Protein AF-A0A916ITU7-F1 (afdb_monomer_lite)

Radius of gyration: 20.78 Å; chains: 1; bounding box: 28×29×73 Å

pLDDT: mean 71.03, std 18.31, range [35.09, 93.81]

Sequence (74 aa):
MKPANARGLALARSDIDVLGKEVAGFDPNRYFDQQDLQAARGAAQRWPLLAGLLGYESDVPALVRDQAPTRAPA

Structure (mmCIF, N/CA/C/O backbone):
data_AF-A0A916ITU7-F1
#
_entry.id   AF-A0A916ITU7-F1
#
loop_
_atom_site.group_PDB
_atom_site.id
_atom_site.type_symbol
_atom_site.label_atom_id
_atom_site.label_alt_id
_atom_site.label_comp_id
_atom_site.label_asym_id
_atom_site.label_entity_id
_atom_site.label_seq_id
_atom_site.pdbx_PDB_ins_code
_atom_site.Cartn_x
_atom_site.Cartn_y
_atom_site.Cartn_z
_atom_site.occupancy
_atom_site.B_iso_or_equiv
_atom_site.auth_seq_id
_atom_site.auth_comp_id
_atom_site.auth_asym_id
_atom_site.auth_atom_id
_atom_site.pdbx_PDB_model_num
ATOM 1 N N . MET A 1 1 ? -8.127 -15.216 -12.168 1.00 35.97 1 MET A N 1
ATOM 2 C CA . MET A 1 1 ? -8.788 -13.928 -11.859 1.00 35.97 1 MET A CA 1
ATOM 3 C C . MET A 1 1 ? -7.741 -12.987 -11.281 1.00 35.97 1 MET A C 1
ATOM 5 O O . MET A 1 1 ? -7.093 -13.370 -10.319 1.00 35.97 1 MET A O 1
ATOM 9 N N . LYS A 1 2 ? -7.516 -11.819 -11.896 1.00 35.09 2 LYS A N 1
ATOM 10 C CA . LYS A 1 2 ? -6.671 -10.747 -11.336 1.00 35.09 2 LYS A CA 1
ATOM 11 C C . LYS A 1 2 ? -7.480 -10.036 -10.240 1.00 35.09 2 LYS A C 1
ATOM 13 O O . LYS A 1 2 ? -8.670 -9.824 -10.484 1.00 35.09 2 LYS A O 1
ATOM 18 N N . PRO A 1 3 ? -6.914 -9.692 -9.070 1.00 43.78 3 PRO A N 1
ATOM 19 C CA . PRO A 1 3 ? -7.680 -8.973 -8.063 1.00 43.78 3 PRO A CA 1
ATOM 20 C C . PRO A 1 3 ? -8.113 -7.625 -8.644 1.00 43.78 3 PRO A C 1
ATOM 22 O O . PRO A 1 3 ? -7.306 -6.871 -9.188 1.00 43.78 3 PRO A O 1
ATOM 25 N N . ALA A 1 4 ? -9.418 -7.365 -8.590 1.00 49.31 4 ALA A N 1
ATOM 26 C CA . ALA A 1 4 ? -9.973 -6.059 -8.885 1.00 49.31 4 ALA A CA 1
ATOM 27 C C . ALA A 1 4 ? -9.560 -5.138 -7.735 1.00 49.31 4 ALA A C 1
ATOM 29 O O . ALA A 1 4 ? -10.057 -5.282 -6.618 1.00 49.31 4 ALA A O 1
ATOM 30 N N . ASN A 1 5 ? -8.603 -4.246 -7.990 1.00 52.34 5 ASN A N 1
ATOM 31 C CA . ASN A 1 5 ? -8.174 -3.261 -7.007 1.00 52.34 5 ASN A CA 1
ATOM 32 C C . ASN A 1 5 ? -9.390 -2.430 -6.583 1.00 52.34 5 ASN A C 1
ATOM 34 O O . ASN A 1 5 ? -10.069 -1.810 -7.403 1.00 52.34 5 ASN A O 1
ATOM 38 N N . ALA A 1 6 ? -9.696 -2.496 -5.290 1.00 49.09 6 ALA A N 1
ATOM 39 C CA . ALA A 1 6 ? -10.790 -1.775 -4.674 1.00 49.09 6 ALA A CA 1
ATOM 40 C C . ALA A 1 6 ? -10.601 -0.269 -4.893 1.00 49.09 6 ALA A C 1
ATOM 42 O O . ALA A 1 6 ? -9.559 0.269 -4.523 1.00 49.09 6 ALA A O 1
ATOM 43 N N . ARG A 1 7 ? -11.655 0.381 -5.412 1.00 48.94 7 ARG A N 1
ATOM 44 C CA . ARG A 1 7 ? -11.820 1.810 -5.768 1.00 48.94 7 ARG A CA 1
ATOM 45 C C . ARG A 1 7 ? -11.701 2.036 -7.271 1.00 48.94 7 ARG A C 1
ATOM 47 O O . ARG A 1 7 ? -10.607 2.108 -7.807 1.00 48.94 7 ARG A O 1
ATOM 54 N N . GLY A 1 8 ? -12.853 2.203 -7.924 1.00 37.72 8 GLY A N 1
ATOM 55 C CA . GLY A 1 8 ? -13.018 2.527 -9.347 1.00 37.72 8 GLY A CA 1
ATOM 56 C C . GLY A 1 8 ? -12.485 3.902 -9.768 1.00 37.72 8 GLY A C 1
ATOM 57 O O . GLY A 1 8 ? -13.157 4.634 -10.484 1.00 37.72 8 GLY A O 1
ATOM 58 N N . LEU A 1 9 ? -11.281 4.256 -9.335 1.00 47.59 9 LEU A N 1
ATOM 59 C CA . LEU A 1 9 ? -10.445 5.222 -10.017 1.00 47.59 9 LEU A CA 1
ATOM 60 C C . LEU A 1 9 ? -9.742 4.433 -11.117 1.00 47.59 9 LEU A C 1
ATOM 62 O O . LEU A 1 9 ? -9.070 3.442 -10.830 1.00 47.59 9 LEU A O 1
ATOM 66 N N . ALA A 1 10 ? -9.918 4.835 -12.377 1.00 46.75 10 ALA A N 1
ATOM 67 C CA . ALA A 1 10 ? -9.011 4.393 -13.424 1.00 46.75 10 ALA A CA 1
ATOM 68 C C . ALA A 1 10 ? -7.609 4.743 -12.925 1.00 46.75 10 ALA A C 1
ATOM 70 O O . ALA A 1 10 ? -7.300 5.925 -12.792 1.00 46.75 10 ALA A O 1
ATOM 71 N N . LEU A 1 11 ? -6.836 3.728 -12.524 1.00 51.44 11 LEU A N 1
ATOM 72 C CA . LEU A 1 11 ? -5.483 3.896 -12.019 1.00 51.44 11 LEU A CA 1
ATOM 73 C C . LEU A 1 11 ? -4.750 4.721 -13.070 1.00 51.44 11 LEU A C 1
ATOM 75 O O . LEU A 1 11 ? -4.436 4.212 -14.149 1.00 51.44 11 LEU A O 1
ATOM 79 N N . ALA A 1 12 ? -4.530 6.007 -12.780 1.00 56.41 12 ALA A N 1
ATOM 80 C CA . ALA A 1 12 ? -3.465 6.743 -13.424 1.00 56.41 12 ALA A CA 1
ATOM 81 C C . ALA A 1 12 ? -2.267 5.806 -13.325 1.00 56.41 12 ALA A C 1
ATOM 83 O O . ALA A 1 12 ? -1.958 5.338 -12.227 1.00 56.41 12 ALA A O 1
ATOM 84 N N . ARG A 1 13 ? -1.742 5.394 -14.483 1.00 59.47 13 ARG A N 1
ATOM 85 C CA . ARG A 1 13 ? -0.646 4.428 -14.571 1.00 59.47 13 ARG A CA 1
ATOM 86 C C . ARG A 1 13 ? 0.383 4.851 -13.531 1.00 59.47 13 ARG A C 1
ATOM 88 O O . ARG A 1 13 ? 0.892 5.964 -13.642 1.00 59.47 13 ARG A O 1
ATOM 95 N N . SER A 1 14 ? 0.608 4.019 -12.513 1.00 73.75 14 SER A N 1
ATOM 96 C CA . SER A 1 14 ? 1.642 4.329 -11.536 1.00 73.75 14 SER A CA 1
ATOM 97 C C . SER A 1 14 ? 2.950 4.453 -12.311 1.00 73.75 14 SER A C 1
ATOM 99 O O . SER A 1 14 ? 3.218 3.687 -13.239 1.00 73.75 14 SER A O 1
ATOM 101 N N . ASP A 1 15 ? 3.735 5.458 -11.968 1.00 78.25 15 ASP A N 1
ATOM 102 C CA . ASP A 1 15 ? 5.119 5.605 -12.400 1.00 78.25 15 ASP A CA 1
ATOM 103 C C . ASP A 1 15 ? 5.913 4.295 -12.250 1.00 78.25 15 ASP A C 1
ATOM 105 O O . ASP A 1 15 ? 6.650 3.928 -13.161 1.00 78.25 15 ASP A O 1
ATOM 109 N N . ILE A 1 16 ? 5.669 3.515 -11.195 1.00 81.69 16 ILE A N 1
ATOM 110 C CA . ILE A 1 16 ? 6.269 2.188 -10.986 1.00 81.69 16 ILE A CA 1
ATOM 111 C C . ILE A 1 16 ? 5.869 1.178 -12.076 1.00 81.69 16 ILE A C 1
ATOM 113 O O . ILE A 1 16 ? 6.718 0.441 -12.584 1.00 81.69 16 ILE A O 1
ATOM 117 N N . ASP A 1 17 ? 4.605 1.174 -12.511 1.00 82.12 17 ASP A N 1
ATOM 118 C CA . ASP A 1 17 ? 4.140 0.319 -13.616 1.00 82.12 17 ASP A CA 1
ATOM 119 C C . ASP A 1 17 ? 4.741 0.730 -14.967 1.00 82.12 17 ASP A C 1
ATOM 121 O O . ASP A 1 17 ? 4.843 -0.087 -15.890 1.00 82.12 17 ASP A O 1
ATOM 125 N N . VAL A 1 18 ? 5.078 2.013 -15.119 1.00 86.19 18 VAL A N 1
ATOM 126 C CA . VAL A 1 18 ? 5.781 2.532 -16.297 1.00 86.19 18 VAL A CA 1
ATOM 127 C C . VAL A 1 18 ? 7.239 2.082 -16.257 1.00 86.19 18 VAL A C 1
ATOM 129 O O . VAL A 1 18 ? 7.718 1.513 -17.236 1.00 86.19 18 VAL A O 1
ATOM 132 N N . LEU A 1 19 ? 7.915 2.220 -15.113 1.00 84.62 19 LEU A N 1
ATOM 133 C CA . LEU A 1 19 ? 9.295 1.761 -14.932 1.00 84.62 19 LEU A CA 1
ATOM 134 C C . LEU A 1 19 ? 9.451 0.260 -15.212 1.00 84.62 19 LEU A C 1
ATOM 136 O O . LEU A 1 19 ? 10.403 -0.133 -15.880 1.00 84.62 19 LEU A O 1
ATOM 140 N N . GLY A 1 20 ? 8.480 -0.569 -14.816 1.00 86.81 20 GLY A N 1
ATOM 141 C CA . GLY A 1 20 ? 8.465 -2.006 -15.132 1.00 86.81 20 GLY A CA 1
ATOM 142 C C . GLY A 1 20 ? 8.373 -2.366 -16.612 1.00 86.81 20 GLY A C 1
ATOM 143 O O . GLY A 1 20 ? 8.641 -3.511 -16.966 1.00 86.81 20 GLY A O 1
ATOM 144 N N . LYS A 1 21 ? 8.004 -1.424 -17.484 1.00 86.00 21 LYS A N 1
ATOM 145 C CA . LYS A 1 21 ? 7.965 -1.637 -18.941 1.00 86.00 21 LYS A CA 1
ATOM 146 C C . LYS A 1 21 ? 9.185 -1.067 -19.642 1.00 86.00 21 LYS A C 1
ATOM 148 O O . LYS A 1 21 ? 9.661 -1.667 -20.598 1.00 86.00 21 LYS A O 1
ATOM 153 N N . GLU A 1 22 ? 9.661 0.078 -19.171 1.00 90.31 22 GLU A N 1
ATOM 154 C CA . GLU A 1 22 ? 10.715 0.840 -19.841 1.00 90.31 22 GLU A CA 1
ATOM 155 C C . GLU A 1 22 ? 12.126 0.440 -19.375 1.00 90.31 22 GLU A C 1
ATOM 157 O O . GLU A 1 22 ? 13.093 0.615 -20.114 1.00 90.31 22 GLU A O 1
ATOM 162 N N . VAL A 1 23 ? 12.272 -0.116 -18.165 1.00 86.44 23 VAL A N 1
ATOM 163 C CA . VAL A 1 23 ? 13.579 -0.436 -17.574 1.00 86.44 23 VAL A CA 1
ATOM 164 C C . VAL A 1 23 ? 13.797 -1.946 -17.529 1.00 86.44 23 VAL A C 1
ATOM 166 O O . VAL A 1 23 ? 13.212 -2.668 -16.722 1.00 86.44 23 VAL A O 1
ATOM 169 N N . ALA A 1 24 ? 14.695 -2.435 -18.385 1.00 88.44 24 ALA A N 1
ATOM 170 C CA . ALA A 1 24 ? 15.083 -3.841 -18.393 1.00 88.44 24 ALA A CA 1
ATOM 171 C C . ALA A 1 24 ? 15.652 -4.269 -17.026 1.00 88.44 24 ALA A C 1
ATOM 173 O O . ALA A 1 24 ? 16.565 -3.641 -16.493 1.00 88.44 24 ALA A O 1
ATOM 174 N N . GLY A 1 25 ? 15.115 -5.358 -16.467 1.00 86.75 25 GLY A N 1
ATOM 175 C CA . GLY A 1 25 ? 15.529 -5.892 -15.164 1.00 86.75 25 GLY A CA 1
ATOM 176 C C . GLY A 1 25 ? 14.875 -5.225 -13.948 1.00 86.75 25 GLY A C 1
ATOM 177 O O . GLY A 1 25 ? 15.115 -5.676 -12.828 1.00 86.75 25 GLY A O 1
ATOM 178 N N . PHE A 1 26 ? 14.032 -4.203 -14.137 1.00 85.69 26 PHE A N 1
ATOM 179 C CA . PHE A 1 26 ? 13.201 -3.657 -13.065 1.00 85.69 26 PHE A CA 1
ATOM 180 C C . PHE A 1 26 ? 11.959 -4.533 -12.860 1.00 85.69 26 PHE A C 1
ATOM 182 O O . PHE A 1 26 ? 11.171 -4.736 -13.783 1.00 85.69 26 PHE A O 1
ATOM 189 N N . ASP A 1 27 ? 11.779 -5.046 -11.642 1.00 83.50 27 ASP A N 1
ATOM 190 C CA . ASP A 1 27 ? 10.595 -5.816 -11.258 1.00 83.50 27 ASP A CA 1
ATOM 191 C C . ASP A 1 27 ? 9.719 -4.982 -10.310 1.00 83.50 27 ASP A C 1
ATOM 193 O O . ASP A 1 27 ? 10.075 -4.822 -9.136 1.00 83.50 27 ASP A O 1
ATOM 197 N N . PRO A 1 28 ? 8.567 -4.469 -10.776 1.00 81.12 28 PRO A N 1
ATOM 198 C CA . PRO A 1 28 ? 7.676 -3.665 -9.947 1.00 81.12 28 PRO A CA 1
ATOM 199 C C . PRO A 1 28 ? 7.110 -4.448 -8.753 1.00 81.12 28 PRO A C 1
ATOM 201 O O . PRO A 1 28 ? 6.786 -3.839 -7.741 1.00 81.12 28 PRO A O 1
ATOM 204 N N . ASN A 1 29 ? 7.053 -5.786 -8.800 1.00 81.56 29 ASN A N 1
ATOM 205 C CA . ASN A 1 29 ? 6.599 -6.592 -7.656 1.00 81.56 29 ASN A CA 1
ATOM 206 C C . ASN A 1 29 ? 7.644 -6.675 -6.535 1.00 81.56 29 ASN A C 1
ATOM 208 O O . ASN A 1 29 ? 7.327 -7.087 -5.421 1.00 81.56 29 ASN A O 1
ATOM 212 N N . ARG A 1 30 ? 8.900 -6.327 -6.838 1.00 82.19 30 ARG A N 1
ATOM 213 C CA . ARG A 1 30 ? 10.007 -6.260 -5.875 1.00 82.19 30 ARG A CA 1
ATOM 214 C C . ARG A 1 30 ? 10.361 -4.828 -5.493 1.00 82.19 30 ARG A C 1
ATOM 216 O O . ARG A 1 30 ? 11.232 -4.632 -4.647 1.00 82.19 30 ARG A O 1
ATOM 223 N N . TYR A 1 31 ? 9.713 -3.845 -6.112 1.00 80.19 31 TYR A N 1
ATOM 224 C CA . TYR A 1 31 ? 9.851 -2.454 -5.730 1.00 80.19 31 TYR A CA 1
ATOM 225 C C . TYR A 1 31 ? 9.183 -2.230 -4.371 1.00 80.19 31 TYR A C 1
ATOM 227 O O . TYR A 1 31 ? 8.036 -2.618 -4.157 1.00 80.19 31 TYR A O 1
ATOM 235 N N . PHE A 1 32 ? 9.921 -1.622 -3.445 1.00 78.44 32 PHE A N 1
ATOM 236 C CA . PHE A 1 32 ? 9.440 -1.318 -2.105 1.00 78.44 32 PHE A CA 1
ATOM 237 C C . PHE A 1 32 ? 9.529 0.184 -1.861 1.00 78.44 32 PHE A C 1
ATOM 239 O O . PHE A 1 32 ? 10.627 0.743 -1.827 1.00 78.44 32 PHE A O 1
ATOM 246 N N . ASP A 1 33 ? 8.377 0.824 -1.671 1.00 82.00 33 ASP A N 1
ATOM 247 C CA . ASP A 1 33 ? 8.301 2.243 -1.350 1.00 82.00 33 ASP A CA 1
ATOM 248 C C . ASP A 1 33 ? 8.322 2.453 0.172 1.00 82.00 33 ASP A C 1
ATOM 250 O O . ASP A 1 33 ? 7.352 2.203 0.894 1.00 82.00 33 ASP A O 1
ATOM 254 N N . GLN A 1 34 ? 9.459 2.933 0.676 1.00 81.88 34 GLN A N 1
ATOM 255 C CA . GLN A 1 34 ? 9.617 3.258 2.090 1.00 81.88 34 GLN A CA 1
ATOM 256 C C . GLN A 1 34 ? 8.742 4.450 2.518 1.00 81.88 34 GLN A C 1
ATOM 258 O O . GLN A 1 34 ? 8.353 4.516 3.685 1.00 81.88 34 GLN A O 1
ATOM 263 N N . GLN A 1 35 ? 8.425 5.388 1.621 1.00 83.50 35 GLN A N 1
ATOM 264 C CA . GLN A 1 35 ? 7.551 6.522 1.926 1.00 83.50 35 GLN A CA 1
ATOM 265 C C . GLN A 1 35 ? 6.110 6.054 2.116 1.00 83.50 35 GLN A C 1
ATOM 267 O O . GLN A 1 35 ? 5.481 6.444 3.102 1.00 83.50 35 GLN A O 1
ATOM 272 N N . ASP A 1 36 ? 5.625 5.169 1.242 1.00 83.56 36 ASP A N 1
ATOM 273 C CA . ASP A 1 36 ? 4.279 4.602 1.358 1.00 83.56 36 ASP A CA 1
ATOM 274 C C . ASP A 1 36 ? 4.130 3.786 2.653 1.00 83.56 36 ASP A C 1
ATOM 276 O O . ASP A 1 36 ? 3.165 3.958 3.399 1.00 83.56 36 ASP A O 1
ATOM 280 N N . LEU A 1 37 ? 5.155 3.004 3.028 1.00 84.56 37 LEU A N 1
ATOM 281 C CA . LEU A 1 37 ? 5.183 2.304 4.318 1.00 84.56 37 LEU A CA 1
ATOM 282 C C . LEU A 1 37 ? 5.056 3.268 5.510 1.00 84.56 37 LEU A C 1
ATOM 284 O O . LEU A 1 37 ? 4.297 3.011 6.449 1.00 84.56 37 LEU A O 1
ATOM 288 N N . GLN A 1 38 ? 5.813 4.369 5.507 1.00 87.12 38 GLN A N 1
ATOM 289 C CA . GLN A 1 38 ? 5.776 5.350 6.595 1.00 87.12 38 GLN A CA 1
ATOM 290 C C . GLN A 1 38 ? 4.432 6.086 6.645 1.00 87.12 38 GLN A C 1
ATOM 292 O O . GLN A 1 38 ? 3.875 6.286 7.728 1.00 87.12 38 GLN A O 1
ATOM 297 N N . ALA A 1 39 ? 3.870 6.434 5.486 1.00 86.81 39 ALA A N 1
ATOM 298 C CA . ALA A 1 39 ? 2.547 7.035 5.385 1.00 86.81 39 ALA A CA 1
ATOM 299 C C . ALA A 1 39 ? 1.457 6.089 5.913 1.00 86.81 39 ALA A C 1
ATOM 301 O O . ALA A 1 39 ? 0.597 6.517 6.691 1.00 86.81 39 ALA A O 1
ATOM 302 N N . ALA A 1 40 ? 1.530 4.800 5.568 1.00 86.88 40 ALA A N 1
ATOM 303 C CA . ALA A 1 40 ? 0.617 3.773 6.053 1.00 86.88 40 ALA A CA 1
ATOM 304 C C . ALA A 1 40 ? 0.716 3.593 7.576 1.00 86.88 40 ALA A C 1
ATOM 306 O O . ALA A 1 40 ? -0.310 3.572 8.257 1.00 86.88 40 ALA A O 1
ATOM 307 N N . A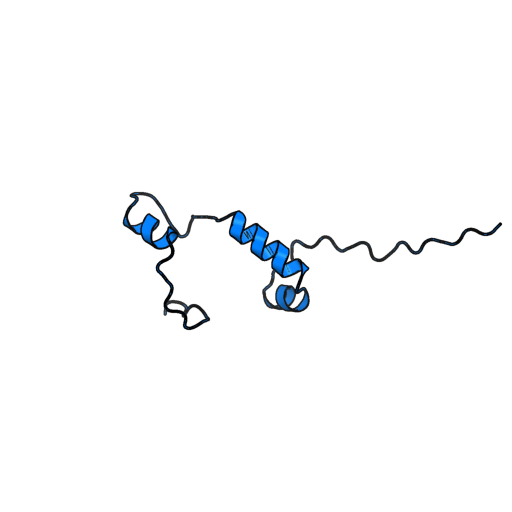RG A 1 41 ? 1.931 3.572 8.143 1.00 87.94 41 ARG A N 1
ATOM 308 C CA . ARG A 1 41 ? 2.149 3.538 9.603 1.00 87.94 41 ARG A CA 1
ATOM 309 C C . ARG A 1 41 ? 1.565 4.764 10.307 1.00 87.94 41 ARG A C 1
ATOM 311 O O . ARG A 1 41 ? 0.847 4.626 11.296 1.00 87.94 41 ARG A O 1
ATOM 318 N N . GLY A 1 42 ? 1.806 5.963 9.781 1.00 89.62 42 GLY A N 1
ATOM 319 C CA . GLY A 1 42 ? 1.240 7.196 10.335 1.00 89.62 42 GLY A CA 1
ATOM 320 C C . GLY A 1 42 ? -0.288 7.279 10.201 1.00 89.62 42 GLY A C 1
ATOM 321 O O . GLY A 1 42 ? -0.966 7.864 11.045 1.00 89.62 42 GLY A O 1
ATOM 322 N N . ALA A 1 43 ? -0.870 6.698 9.150 1.00 88.88 43 ALA A N 1
ATOM 323 C CA . ALA A 1 43 ? -2.317 6.539 9.015 1.00 88.88 43 ALA A CA 1
ATOM 324 C C . ALA A 1 43 ? -2.878 5.543 10.039 1.00 88.88 43 ALA A C 1
ATOM 326 O O . ALA A 1 43 ? -3.867 5.851 10.703 1.00 88.88 43 ALA A O 1
ATOM 327 N N . ALA A 1 44 ? -2.217 4.400 10.221 1.00 91.62 44 ALA A N 1
ATOM 328 C CA . ALA A 1 44 ? -2.621 3.383 11.185 1.00 91.62 44 ALA A CA 1
ATOM 329 C C . ALA A 1 44 ? -2.681 3.941 12.618 1.00 91.62 44 ALA A C 1
ATOM 331 O O . ALA A 1 44 ? -3.665 3.725 13.320 1.00 91.62 44 ALA A O 1
ATOM 332 N N . GLN A 1 45 ? -1.696 4.756 13.011 1.00 89.88 45 GLN A N 1
ATOM 333 C CA . GLN A 1 45 ? -1.686 5.435 14.315 1.00 89.88 45 GLN A CA 1
ATOM 334 C C . GLN A 1 45 ? -2.868 6.399 14.510 1.00 89.88 45 GLN A C 1
ATOM 336 O O . GLN A 1 45 ? -3.367 6.550 15.623 1.00 89.88 45 GLN A O 1
ATOM 341 N N . ARG A 1 46 ? -3.331 7.059 13.439 1.00 93.81 46 ARG A N 1
ATOM 342 C CA . ARG A 1 46 ? -4.459 8.007 13.488 1.00 93.81 46 ARG A CA 1
ATOM 343 C C . ARG A 1 46 ? -5.823 7.318 13.488 1.00 93.81 46 ARG A C 1
ATOM 345 O O . ARG A 1 46 ? -6.782 7.885 14.006 1.00 93.81 46 ARG A O 1
ATOM 352 N N . TRP A 1 47 ? -5.918 6.118 12.915 1.00 92.38 47 TRP A N 1
ATOM 353 C CA . TRP A 1 47 ? -7.171 5.372 12.764 1.00 92.38 47 TRP A CA 1
ATOM 354 C C . TRP A 1 47 ? -7.035 3.920 13.250 1.00 92.38 47 TRP A C 1
ATOM 356 O O . TRP A 1 47 ? -7.128 2.993 12.443 1.00 92.38 47 TRP A O 1
ATOM 366 N N . PRO A 1 48 ? -6.873 3.695 14.566 1.00 88.62 48 PRO A N 1
ATOM 367 C CA . PRO A 1 48 ? -6.517 2.385 15.118 1.00 88.62 48 PRO A CA 1
ATOM 368 C C . PRO A 1 48 ? -7.554 1.283 14.839 1.00 88.62 48 PRO A C 1
ATOM 370 O O . PRO A 1 48 ? -7.193 0.167 14.494 1.00 88.62 48 PRO A O 1
ATOM 373 N N . LEU A 1 49 ? -8.858 1.584 14.877 1.00 92.81 49 LEU A N 1
ATOM 374 C CA . LEU A 1 49 ? -9.884 0.577 14.550 1.00 92.81 49 LEU A CA 1
ATOM 375 C C . LEU A 1 49 ? -9.784 0.090 13.095 1.00 92.81 49 LEU A C 1
ATOM 377 O O . LEU A 1 49 ? -9.956 -1.095 12.813 1.00 92.81 49 LEU A O 1
ATOM 381 N N . LEU A 1 50 ? -9.497 1.008 12.169 1.00 90.81 50 LEU A N 1
ATOM 382 C CA . LEU A 1 50 ? -9.315 0.673 10.759 1.00 90.81 50 LEU A CA 1
ATOM 383 C C . LEU A 1 50 ? -7.988 -0.063 10.540 1.00 90.81 50 LEU A C 1
ATOM 385 O O . LEU A 1 50 ? -7.937 -0.998 9.746 1.00 90.81 50 LEU A O 1
ATOM 389 N N . ALA A 1 51 ? -6.940 0.326 11.268 1.00 90.69 51 ALA A N 1
ATOM 390 C CA . ALA A 1 51 ? -5.655 -0.362 11.268 1.00 90.69 51 ALA A CA 1
ATOM 391 C C . ALA A 1 51 ? -5.804 -1.836 11.675 1.00 90.69 51 ALA A C 1
ATOM 393 O O . ALA A 1 51 ? -5.284 -2.706 10.979 1.00 90.69 51 ALA A O 1
ATOM 394 N N . GLY A 1 52 ? -6.583 -2.117 12.726 1.00 87.56 52 GLY A N 1
ATOM 395 C CA . GLY A 1 52 ? -6.896 -3.477 13.164 1.00 87.56 52 GLY A CA 1
ATOM 396 C C . GLY A 1 52 ? -7.620 -4.311 12.122 1.00 87.56 52 GLY A C 1
ATOM 397 O O . GLY A 1 52 ? -7.213 -5.437 11.847 1.00 87.56 52 GLY A O 1
ATOM 398 N N . LEU A 1 53 ? -8.631 -3.743 11.464 1.00 91.75 53 LEU A N 1
ATOM 399 C CA . LEU A 1 53 ? -9.337 -4.436 10.385 1.00 91.75 53 LEU A CA 1
ATOM 400 C C . LEU A 1 53 ? -8.419 -4.762 9.193 1.00 91.75 53 LEU A C 1
ATOM 402 O O . LEU A 1 53 ? -8.609 -5.772 8.521 1.00 91.75 53 LEU A O 1
ATOM 406 N N . LEU A 1 54 ? -7.437 -3.899 8.930 1.00 87.12 54 LEU A N 1
ATOM 407 C CA . LEU A 1 54 ? -6.500 -4.022 7.814 1.00 87.12 54 LEU A CA 1
ATOM 408 C C . LEU A 1 54 ? -5.208 -4.782 8.170 1.00 87.12 54 LEU A C 1
ATOM 410 O O . LEU A 1 54 ? -4.368 -4.971 7.294 1.00 87.12 54 LEU A O 1
ATOM 414 N N . GLY A 1 55 ? -5.039 -5.225 9.421 1.00 86.31 55 GLY A N 1
ATOM 415 C CA . GLY A 1 55 ? -3.868 -5.992 9.858 1.00 86.31 55 GLY A CA 1
ATOM 416 C C . GLY A 1 55 ? -2.594 -5.169 10.096 1.00 86.31 55 GLY A C 1
ATOM 417 O O . GLY A 1 55 ? -1.508 -5.737 10.122 1.00 86.31 55 GLY A O 1
ATOM 418 N N . TYR A 1 56 ? -2.698 -3.851 10.295 1.00 81.69 56 TYR A N 1
ATOM 419 C CA . TYR A 1 56 ? -1.549 -2.975 10.593 1.00 81.69 56 TYR A CA 1
ATOM 420 C C . TYR A 1 56 ? -1.110 -2.992 12.075 1.00 81.69 56 TYR A C 1
ATOM 422 O O . TYR A 1 56 ? -0.150 -2.316 12.438 1.00 81.69 56 TYR A O 1
ATOM 430 N N . GLU A 1 57 ? -1.790 -3.751 12.941 1.00 68.56 57 GLU A N 1
ATOM 431 C CA . GLU A 1 57 ? -1.590 -3.765 14.406 1.00 68.56 57 GLU A CA 1
ATOM 432 C C . GLU A 1 57 ? -0.236 -4.334 14.873 1.00 68.56 57 GLU A C 1
ATOM 434 O O . GLU A 1 57 ? 0.121 -4.184 16.037 1.00 68.56 57 GLU A O 1
ATOM 439 N N . SER A 1 58 ? 0.550 -4.978 14.006 1.00 57.69 58 SER A N 1
ATOM 440 C CA . SER A 1 58 ? 1.731 -5.749 14.431 1.00 57.69 58 SER A CA 1
ATOM 441 C C . SER A 1 58 ? 2.977 -4.929 14.806 1.00 57.69 58 SER A C 1
ATOM 443 O O . SER A 1 58 ? 3.975 -5.531 15.185 1.00 57.69 58 SER A O 1
ATOM 445 N N . ASP A 1 59 ? 2.935 -3.594 14.741 1.00 56.78 59 ASP A N 1
ATOM 446 C CA . ASP A 1 59 ? 4.101 -2.721 14.989 1.00 56.78 59 ASP A CA 1
ATOM 447 C C . ASP A 1 59 ? 3.801 -1.525 15.920 1.00 56.78 59 ASP A C 1
ATOM 449 O O . ASP A 1 59 ? 4.594 -0.586 16.011 1.00 56.78 59 ASP A O 1
ATOM 453 N N . VAL A 1 60 ? 2.661 -1.518 16.621 1.00 52.72 60 VAL A N 1
ATOM 454 C CA . VAL A 1 60 ? 2.387 -0.491 17.638 1.00 52.72 60 VAL A CA 1
ATOM 455 C C . VAL A 1 60 ? 2.902 -1.014 18.982 1.00 52.72 60 VAL A C 1
ATOM 457 O O . VAL A 1 60 ? 2.246 -1.875 19.573 1.00 52.72 60 VAL A O 1
ATOM 460 N N . PRO A 1 61 ? 4.059 -0.548 19.501 1.00 44.16 61 PRO A N 1
ATOM 461 C CA . PRO A 1 61 ? 4.449 -0.879 20.862 1.00 44.16 61 PRO A CA 1
ATOM 462 C C . PRO A 1 61 ? 3.323 -0.411 21.777 1.00 44.16 61 PRO A C 1
ATOM 464 O O . PRO A 1 61 ? 2.939 0.760 21.741 1.00 44.16 61 PRO A O 1
ATOM 467 N N . ALA A 1 62 ? 2.765 -1.353 22.538 1.00 49.94 62 ALA A N 1
ATOM 468 C CA . ALA A 1 62 ? 1.708 -1.099 23.497 1.00 49.94 62 ALA A CA 1
ATOM 469 C C . ALA A 1 62 ? 2.110 0.110 24.345 1.00 49.94 62 ALA A C 1
ATOM 471 O O . ALA A 1 62 ? 3.032 0.039 25.158 1.00 49.94 62 ALA A O 1
ATOM 472 N N . LEU A 1 63 ? 1.449 1.243 24.095 1.00 50.94 63 LEU A N 1
ATOM 473 C CA . LEU A 1 63 ? 1.568 2.432 24.917 1.00 50.94 63 LEU A CA 1
ATOM 474 C C . LEU A 1 63 ? 1.306 1.991 26.351 1.00 50.94 63 LEU A C 1
ATOM 476 O O . LEU A 1 63 ? 0.206 1.539 26.669 1.00 50.94 63 LEU A O 1
ATOM 480 N N . VAL A 1 64 ? 2.358 2.087 27.163 1.00 52.81 64 VAL A N 1
ATOM 481 C CA . VAL A 1 64 ? 2.403 1.851 28.603 1.00 52.81 64 VAL A CA 1
ATOM 482 C C . VAL A 1 64 ? 1.209 2.550 29.255 1.00 52.81 64 VAL A C 1
ATOM 484 O O . VAL A 1 64 ? 1.247 3.727 29.601 1.00 52.81 64 VAL A O 1
ATOM 487 N N . ARG A 1 65 ? 0.109 1.811 29.390 1.00 50.97 65 ARG A N 1
ATOM 488 C CA . ARG A 1 65 ? -1.030 2.127 30.246 1.00 50.97 65 ARG A CA 1
ATOM 489 C C . ARG A 1 65 ? -0.766 1.474 31.594 1.00 50.97 65 ARG A C 1
ATOM 491 O O . ARG A 1 65 ? -1.434 0.514 31.936 1.00 50.97 65 ARG A O 1
ATOM 498 N N . ASP A 1 66 ? 0.255 1.944 32.300 1.00 51.00 66 ASP A N 1
ATOM 499 C CA . ASP A 1 66 ? 0.286 1.858 33.762 1.00 51.00 66 ASP A CA 1
ATOM 500 C C . ASP A 1 66 ? 1.482 2.623 34.323 1.00 51.00 66 ASP A C 1
ATOM 502 O O . ASP A 1 66 ? 2.525 2.076 34.675 1.00 51.00 66 ASP A O 1
ATOM 506 N N . GLN A 1 67 ? 1.323 3.938 34.431 1.00 45.47 67 GLN A N 1
ATOM 507 C CA . GLN A 1 67 ? 1.980 4.655 35.513 1.00 45.47 67 GLN A CA 1
ATOM 508 C C . GLN A 1 67 ? 1.092 5.824 35.924 1.00 45.47 67 GLN A C 1
ATOM 510 O O . GLN A 1 67 ? 1.259 6.964 35.495 1.00 45.47 67 GLN A O 1
ATOM 515 N N . ALA A 1 68 ? 0.084 5.515 36.741 1.00 51.19 68 ALA A N 1
ATOM 516 C CA . ALA A 1 68 ? -0.537 6.528 37.576 1.00 51.19 68 ALA A CA 1
ATOM 517 C C . ALA A 1 68 ? 0.567 7.167 38.440 1.00 51.19 68 ALA A C 1
ATOM 519 O O . ALA A 1 68 ? 1.346 6.430 39.054 1.00 51.19 68 ALA A O 1
ATOM 520 N N . PRO A 1 69 ? 0.675 8.504 38.523 1.00 47.41 69 PRO A N 1
ATOM 521 C CA . PRO A 1 69 ? 1.526 9.108 39.529 1.00 47.41 69 PRO A CA 1
ATOM 522 C C . PRO A 1 69 ? 0.904 8.805 40.894 1.00 47.41 69 PRO A C 1
ATOM 524 O O . PRO A 1 69 ? -0.099 9.404 41.287 1.00 47.41 69 PRO A O 1
ATOM 527 N N . THR A 1 70 ? 1.497 7.851 41.613 1.00 55.50 70 THR A N 1
ATOM 528 C CA . THR A 1 70 ? 1.323 7.703 43.057 1.00 55.50 70 THR A CA 1
ATOM 529 C C . THR A 1 70 ? 1.591 9.065 43.678 1.00 55.50 70 THR A C 1
ATOM 531 O O . THR A 1 70 ? 2.727 9.536 43.728 1.00 55.50 70 THR A O 1
ATOM 534 N N . ARG A 1 71 ? 0.523 9.725 44.123 1.00 55.72 71 ARG A N 1
ATOM 535 C CA . ARG A 1 71 ? 0.611 10.913 44.960 1.00 55.72 71 ARG A CA 1
ATOM 536 C C . ARG A 1 71 ? 1.251 10.467 46.275 1.00 55.72 71 ARG A C 1
ATOM 538 O O . ARG A 1 71 ? 0.595 9.827 47.092 1.00 55.72 71 ARG A O 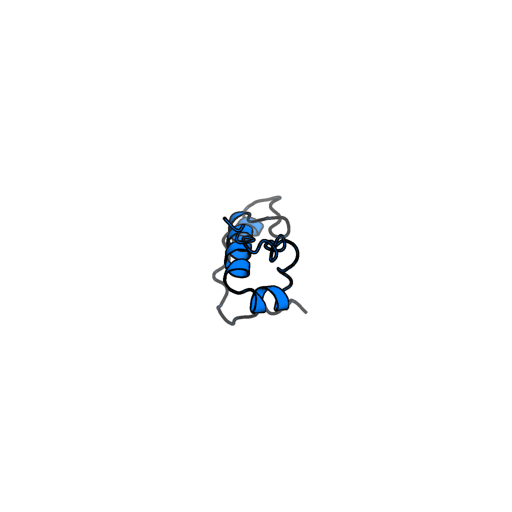1
ATOM 545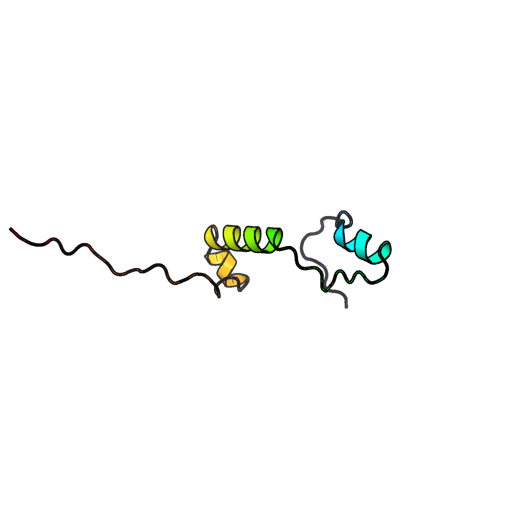 N N . ALA A 1 72 ? 2.544 10.734 46.437 1.00 49.47 72 ALA A N 1
ATOM 546 C CA . ALA A 1 72 ? 3.230 10.538 47.706 1.00 49.47 72 ALA A CA 1
ATOM 547 C C . ALA A 1 72 ? 2.663 11.528 48.746 1.00 49.47 72 ALA A C 1
ATOM 549 O O . ALA A 1 72 ? 2.416 12.686 48.393 1.00 49.47 72 ALA A O 1
ATOM 550 N N . PRO A 1 73 ? 2.421 11.096 49.995 1.00 59.22 73 PRO A N 1
ATOM 551 C CA . PRO A 1 73 ? 1.956 11.974 51.059 1.00 59.22 73 PRO A CA 1
ATOM 552 C C . PRO A 1 73 ? 3.137 12.671 51.749 1.00 59.22 73 PRO A C 1
ATOM 554 O O . PRO A 1 73 ? 4.132 12.021 52.071 1.00 59.22 73 PRO A O 1
ATOM 557 N N . ALA A 1 74 ? 2.989 13.969 52.011 1.00 51.19 74 ALA A N 1
ATOM 558 C CA . ALA A 1 74 ? 3.593 14.699 53.126 1.00 51.19 74 ALA A CA 1
ATOM 559 C C . ALA A 1 74 ? 2.818 16.007 53.325 1.00 51.19 74 ALA A C 1
ATOM 561 O O . ALA A 1 74 ? 2.599 16.706 52.308 1.00 51.19 74 ALA A O 1
#

Organism: NCBI:txid1462994

Foldseek 3Di:
DPDDPPDPDPPPCPPLNVCCVPPPPRDSVPDDDPVVVVVVLVVCVVPVVVCVVVVVPPPDDPDPPDDDPPPDDD

Secondary structure (DSSP, 8-state):
-----SS-------HHHHHHHHSTT--GGG---HHHHHHHHHHHHH-HHHHHHHTGGGG---------------

=== Feature glossary ===
Feature key, reading from the visual/contextual features back to the raw sequence:

Rendered structure images. Structure images are PyMOL renders from six orthogonal camera directions. Cartoon representation draws helices as coils and strands as arrows; sticks shows the backbone as bonds; surface shows the solvent-excluded envelope. Rainbow coloring maps sequence position to hue (blue→red, N→C); chain coloring assigns a distinct color per polypeptide.

Contact-map, Ramachandran, and PAE plots. Three diagnostic plots accompany the record. The Cα contact map visualizes the tertiary structure as a 2D adjacency matrix (8 Å cutoff, sequence-local contacts suppressed). The Ramachandran plot shows the distribution of backbone (φ, ψ) torsions, with points in the α and β basins reflecting secondary s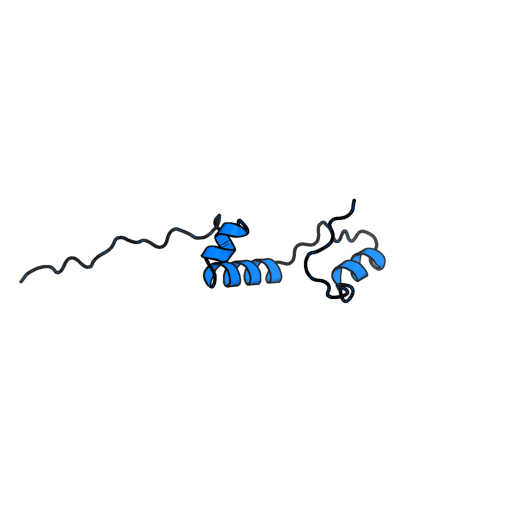tructure content. The PAE plot shows AlphaFold's inter-residue confidence as a color matrix.

InterPro / GO / CATH / organism. The annotation block draws on four external resources. InterPro: which protein families and domains the sequence belongs to. GO: standardized terms for what the protein does, what process it participates in, and where in the cell it acts. CATH: which structural fold it has in the CATH hierarchy. Organism: the species of origin.

Nearest PDB structures. Structural nearest neighbors (via Foldseek easy-search vs the PDB). Reported per hit: target PDB id, E-value, and alignment TM-score. A TM-score above ~0.5 is the conventional threshold for 'same fold'.

Predicted aligned error. Predicted aligned error is AlphaFold's pairwise confidence. Unlike pLDDT (per-residue), PAE is per-residue-pair and captures whether two parts of the structure are correctly placed relative to each other. Units are ångströms of expected positional error.

Solvent-accessible surface area. SASA measures how much of the protein is reachable by solvent. It is computed by rolling a water-sized probe over the atomic surface and summing the exposed area (Å²). Per-residue SASA distinguishes core (buried, low SASA) from surface (exposed, high SASA) residues; total SASA is a whole-molecule size measure.

B-factor. Crystallographic B-factors measure how much each atom's electron density is smeared out, in Å². They rise in mobile loops and surface residues and fall in the buried interior. In AlphaFold m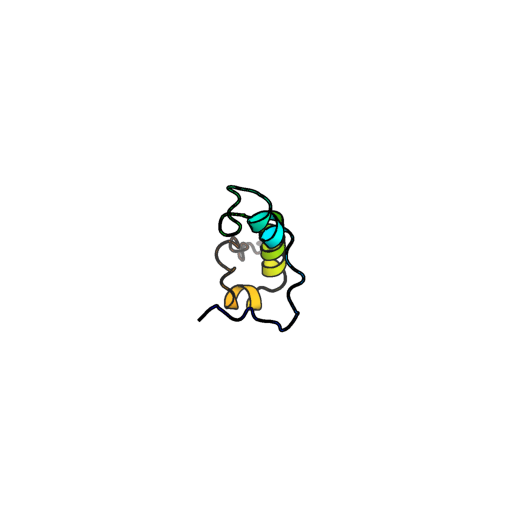odels this column is repurposed to hold pLDDT instead.

pLDDT. For AlphaFold models, the B-factor field carries pLDDT — the model's own estimate of local accuracy on a 0–100 scale. Regions with pLDDT<50 should be treated as essentially unmodeled; they often correspond to intrinsically disordered segments.

Backbone torsions (φ/ψ). φ (phi) and ψ (psi) are the two rotatable backbone dihedrals per residue: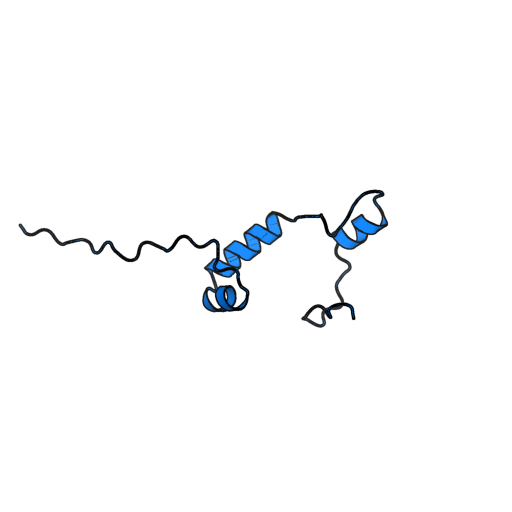 φ is the C(i-1)–N–Cα–C torsion, ψ is the N–Cα–C–N(i+1) torsion, both in degrees on (−180°, 180°]. α-helical residues cluster near (−60°, −45°); β-strand residues near (−120°, +130°). A Ramachandran plot is simply a scatter of (φ, ψ) for every residue.

Radius of gyration, Cα contacts, bounding box. Radius of gyration (Rg) is the root-mean-square distance of Cα atoms from their centroid — a single number for overall size and compactness. A globular domain of N residues has Rg ≈ 2.2·N^0.38 Å; an extended or disordered chain has a much larger Rg. The Cα contact count is the number of residue pairs whose Cα atoms are within 8 Å and are more than four positions apart in sequence — a standard proxy for tertiary packing density. The bounding box is the smallest axis-aligned box enclosing all Cα atoms.

Secondary structure (3-state, P-SEA). Three-state secondary structure (P-SEA) collapses the eight DSSP classes into helix (a), strand (b), and coil (c). P-SEA assigns these from Cα geometry alone — distances and angles — without requiring backbone oxygens, so it works on any Cα trace.

Secondary structure (8-state, DSSP). Secondary structure is the local, repeating backbone conformation. DSSP classifies it into eight states by reading the hydrogen-bond network: three helix types (H, G, I), two β types (E, B), two non-regular types (T, S), and unstructured coil (-).

Foldseek 3Di. The Foldseek 3Di string encodes local tertiary geometry as a 20-letter alphabet — one character per residue — derived from the relative positions of nearby Cα atoms. Unlike the amino-acid sequence, 3Di is a direct function of the 3D structure, so two proteins with the same fold have similar 3Di strings even at low sequence identity.

mmCIF coordinates. Structure coordinates are given as an mmCIF _atom_site loop: one row per atom with element, residue name, chain id, sequence number, and x/y/z position in Å. Only the four main-chain atoms per residue are included here; side chains are omitted to keep the record compact.

Sequence. This is the polypeptide sequence — one letter per residue, N-terminus first. Length ranges from a few dozen residues for small domains to over a thousand for large multi-domain proteins.